Protein AF-A0A1J6Y638-F1 (afdb_monomer)

Secondary structure (DSSP, 8-state):
-HHHHHHHHTS---HHHHHHHHTS-HHHHHHHHHHHHHHHHHHHHHHH--SSPPPP---S-HHHHHHHHHHHHHHHHHHHHHHHSSPPP---

Mean predicted aligned error: 7.43 Å

Sequence (92 aa):
MRSIVHAVHIDERPVKEIAEELGVSHSAVSQQRAEAIRLLRDALERYYRDGEEAPTSSRVSASVREGFFARIAETGGARIARALAAPEPVAT

Structure (mmCIF, N/CA/C/O backbone):
data_AF-A0A1J6Y638-F1
#
_entry.id   AF-A0A1J6Y638-F1
#
loop_
_atom_site.group_PDB
_atom_site.id
_atom_site.type_symbol
_atom_site.label_atom_id
_atom_site.label_alt_id
_atom_site.label_comp_id
_atom_site.label_asym_id
_atom_site.label_entity_id
_atom_site.label_seq_id
_atom_site.pdbx_PDB_ins_code
_atom_site.Cartn_x
_atom_site.Cartn_y
_atom_site.Cartn_z
_atom_site.occupancy
_atom_site.B_iso_or_equiv
_atom_site.auth_seq_id
_atom_site.auth_comp_id
_atom_site.auth_asym_id
_atom_site.auth_atom_id
_atom_site.pdbx_PDB_model_num
ATOM 1 N N . MET A 1 1 ? -3.249 -4.351 2.580 1.00 89.44 1 MET A N 1
ATOM 2 C CA . MET A 1 1 ? -2.521 -3.224 1.946 1.00 89.44 1 MET A CA 1
ATOM 3 C C . MET A 1 1 ? -3.236 -2.661 0.716 1.00 89.44 1 MET A C 1
ATOM 5 O O . MET A 1 1 ? -3.692 -1.534 0.818 1.00 89.44 1 MET A O 1
ATOM 9 N N . ARG A 1 2 ? -3.400 -3.393 -0.405 1.00 91.06 2 ARG A N 1
ATOM 10 C CA . ARG A 1 2 ? -4.036 -2.841 -1.631 1.00 91.06 2 ARG A CA 1
ATOM 11 C C . ARG A 1 2 ? -5.424 -2.230 -1.395 1.00 91.06 2 ARG A C 1
ATOM 13 O O . ARG A 1 2 ? -5.664 -1.117 -1.836 1.00 91.06 2 ARG A O 1
ATOM 20 N N . SER A 1 3 ? -6.304 -2.936 -0.683 1.00 94.94 3 SER A N 1
ATOM 21 C CA . SER A 1 3 ? -7.652 -2.448 -0.351 1.00 94.94 3 SER A CA 1
ATOM 22 C C . SER A 1 3 ? -7.630 -1.152 0.462 1.00 94.94 3 SER A C 1
ATOM 24 O O . SER A 1 3 ? -8.394 -0.250 0.166 1.00 94.94 3 SER A O 1
ATOM 26 N N . ILE A 1 4 ? -6.713 -1.025 1.428 1.00 97.19 4 ILE A N 1
ATOM 27 C CA . ILE A 1 4 ? -6.537 0.197 2.230 1.00 97.19 4 ILE A CA 1
ATOM 28 C C . ILE A 1 4 ? -6.082 1.368 1.352 1.00 97.19 4 ILE A C 1
ATOM 30 O O . ILE A 1 4 ? -6.591 2.472 1.498 1.00 97.19 4 ILE A O 1
ATOM 34 N N . VAL A 1 5 ? -5.128 1.143 0.443 1.00 96.06 5 VAL A N 1
ATOM 35 C CA . VAL A 1 5 ? -4.653 2.189 -0.481 1.00 96.06 5 VAL A CA 1
ATOM 36 C C . VAL A 1 5 ? -5.781 2.644 -1.405 1.00 96.06 5 VAL A C 1
ATOM 38 O O . VAL A 1 5 ? -5.972 3.844 -1.556 1.00 96.06 5 VAL A O 1
ATOM 41 N N . HIS A 1 6 ? -6.543 1.704 -1.971 1.00 96.31 6 HIS A N 1
ATOM 42 C CA . HIS A 1 6 ? -7.686 2.012 -2.830 1.00 96.31 6 HIS A CA 1
ATOM 43 C C . HIS A 1 6 ? -8.764 2.793 -2.071 1.00 96.31 6 HIS A C 1
ATOM 45 O O . HIS A 1 6 ? -9.128 3.887 -2.482 1.00 96.31 6 HIS A O 1
ATOM 51 N N . ALA A 1 7 ? -9.180 2.287 -0.908 1.00 97.81 7 ALA A N 1
ATOM 52 C CA . ALA A 1 7 ? -10.191 2.928 -0.080 1.00 97.81 7 ALA A CA 1
ATOM 53 C C . ALA A 1 7 ? -9.808 4.367 0.294 1.00 97.81 7 ALA A C 1
ATOM 55 O O . ALA A 1 7 ? -10.647 5.251 0.222 1.00 97.81 7 ALA A O 1
ATOM 56 N N . VAL A 1 8 ? -8.546 4.621 0.660 1.00 97.44 8 VAL A N 1
ATOM 57 C CA . VAL A 1 8 ? -8.111 5.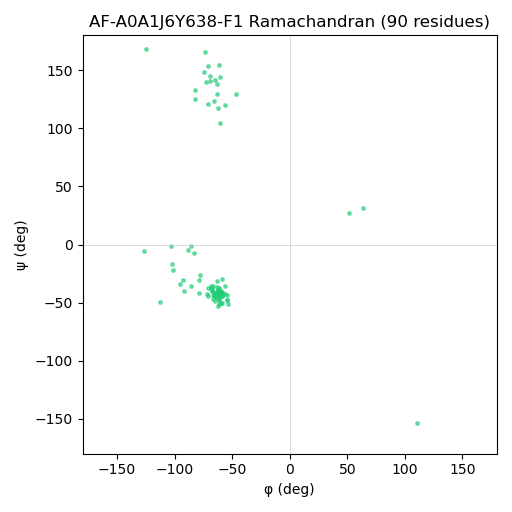959 1.096 1.00 97.44 8 VAL A CA 1
ATOM 58 C C . VAL A 1 8 ? -7.870 6.920 -0.068 1.00 97.44 8 VAL A C 1
ATOM 60 O O . VAL A 1 8 ? -8.200 8.093 0.051 1.00 97.44 8 VAL A O 1
ATOM 63 N N . HIS A 1 9 ? -7.241 6.468 -1.155 1.00 96.06 9 HIS A N 1
ATOM 64 C CA . HIS A 1 9 ? -6.765 7.370 -2.214 1.00 96.06 9 HIS A CA 1
ATOM 65 C C . HIS A 1 9 ? -7.642 7.401 -3.465 1.00 96.06 9 HIS A C 1
ATOM 67 O O . HIS A 1 9 ? -7.475 8.310 -4.269 1.00 96.06 9 HIS A O 1
ATOM 73 N N . ILE A 1 10 ? -8.518 6.413 -3.651 1.00 96.56 10 ILE A N 1
ATOM 74 C CA . ILE A 1 10 ? -9.405 6.311 -4.818 1.00 96.56 10 ILE A CA 1
ATOM 75 C C . ILE A 1 10 ? -10.853 6.505 -4.386 1.00 96.56 10 ILE A C 1
ATOM 77 O O . ILE A 1 10 ? -11.550 7.334 -4.952 1.00 96.56 10 ILE A O 1
ATOM 81 N N . ASP A 1 11 ? -11.283 5.782 -3.351 1.00 97.88 11 ASP A N 1
ATOM 82 C CA . ASP A 1 11 ? -12.653 5.892 -2.834 1.00 97.88 11 ASP A CA 1
ATOM 83 C C . ASP A 1 11 ? -12.804 7.031 -1.803 1.00 97.88 11 ASP A C 1
ATOM 85 O O . ASP A 1 11 ? -13.889 7.232 -1.266 1.00 97.88 11 ASP A O 1
ATOM 89 N N . GLU A 1 12 ? -11.709 7.737 -1.486 1.00 97.56 12 GLU A N 1
ATOM 90 C CA . GLU A 1 12 ? -11.636 8.866 -0.539 1.00 97.56 12 GLU A CA 1
ATOM 91 C C . GLU A 1 12 ? -12.242 8.581 0.850 1.00 97.56 12 GLU A C 1
ATOM 93 O O . GLU A 1 12 ? -12.671 9.475 1.583 1.00 97.56 12 GLU A O 1
ATOM 98 N N . ARG A 1 13 ? -12.247 7.309 1.255 1.00 98.00 13 ARG A N 1
ATOM 99 C CA . ARG A 1 13 ? -12.835 6.860 2.514 1.00 98.00 13 ARG A CA 1
ATOM 100 C C . ARG A 1 13 ? -11.976 7.272 3.709 1.00 98.00 13 ARG A C 1
ATOM 102 O O . ARG A 1 13 ? -10.745 7.125 3.681 1.00 98.00 13 ARG A O 1
ATOM 109 N N . PRO A 1 14 ? -12.596 7.702 4.822 1.00 97.81 14 PRO A N 1
ATOM 110 C CA . PRO A 1 14 ? -11.858 8.058 6.018 1.00 97.81 14 PRO A CA 1
ATOM 111 C C . PRO A 1 14 ? -11.244 6.815 6.673 1.00 97.81 14 PRO A C 1
ATOM 113 O O . PRO A 1 14 ? -11.854 5.7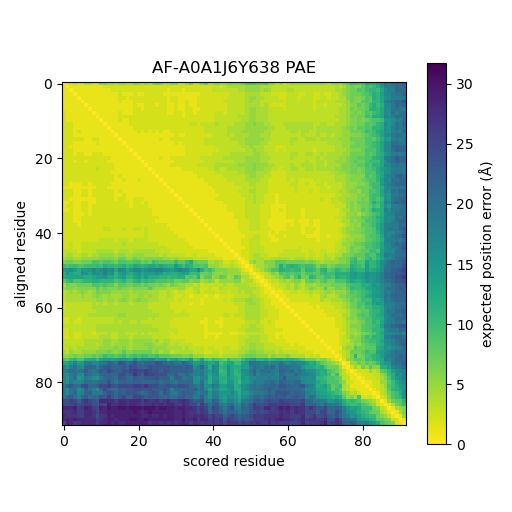56 6.811 1.00 97.81 14 PRO A O 1
ATOM 116 N N . VAL A 1 15 ? -10.017 6.973 7.166 1.00 97.38 15 VAL A N 1
ATOM 117 C CA . VAL A 1 15 ? -9.232 5.898 7.799 1.00 97.38 15 VAL A CA 1
ATOM 118 C C . VAL A 1 15 ? -9.939 5.296 9.017 1.00 97.38 15 VAL A C 1
ATOM 120 O O . VAL A 1 15 ? -9.753 4.115 9.302 1.00 97.38 15 VAL A O 1
ATOM 123 N N . LYS A 1 16 ? -10.758 6.088 9.721 1.00 97.94 16 LYS A N 1
ATOM 124 C CA . LYS A 1 16 ? -11.567 5.632 10.857 1.00 97.94 16 LYS A CA 1
ATOM 125 C C . LYS A 1 16 ? -12.537 4.517 10.458 1.00 97.94 16 LYS A C 1
ATOM 127 O O . LYS A 1 16 ? -12.520 3.473 11.096 1.00 97.94 16 LYS A O 1
ATOM 132 N N . GLU A 1 17 ? -13.312 4.709 9.394 1.00 98.19 17 GLU A N 1
ATOM 133 C CA . GLU A 1 17 ? -14.281 3.708 8.926 1.00 98.19 17 GLU A CA 1
ATOM 134 C C . GLU A 1 17 ? -13.580 2.426 8.472 1.00 98.19 17 GLU A C 1
ATOM 136 O O . GLU A 1 17 ? -13.989 1.325 8.823 1.00 98.19 17 GLU A O 1
ATOM 141 N N . ILE A 1 18 ? -12.456 2.565 7.762 1.00 98.25 18 ILE A N 1
ATOM 142 C CA . ILE A 1 18 ? -11.643 1.422 7.328 1.00 98.25 18 ILE A CA 1
ATOM 143 C C . ILE A 1 18 ? -11.115 0.636 8.540 1.00 98.25 18 ILE A C 1
ATOM 145 O O . ILE A 1 18 ? -11.059 -0.591 8.514 1.00 98.25 18 ILE A O 1
ATOM 149 N N . ALA A 1 19 ? -10.697 1.333 9.598 1.00 98.31 19 ALA A N 1
ATOM 150 C CA . ALA A 1 19 ? -10.202 0.706 10.819 1.00 98.31 19 ALA A CA 1
ATOM 151 C C . ALA A 1 19 ? -11.310 -0.066 11.553 1.00 98.31 19 ALA A C 1
ATOM 153 O O . ALA A 1 19 ? -11.079 -1.202 11.968 1.00 98.31 19 ALA A O 1
ATOM 154 N N . GLU A 1 20 ? -12.503 0.526 11.654 1.00 98.38 20 GLU A N 1
ATOM 155 C CA . GLU A 1 20 ? -13.693 -0.102 12.240 1.00 98.38 20 GLU A CA 1
ATOM 156 C C . GLU A 1 20 ? -14.108 -1.361 11.462 1.00 98.38 20 GLU A C 1
ATOM 158 O O . GLU A 1 20 ? -14.268 -2.419 12.068 1.00 98.38 20 GLU A O 1
ATOM 163 N N . GLU A 1 21 ? -14.180 -1.295 10.128 1.00 97.56 21 GLU A N 1
ATOM 164 C CA . GLU A 1 21 ? -14.509 -2.445 9.267 1.00 97.56 21 GLU A CA 1
ATOM 165 C C . GLU A 1 21 ? -13.512 -3.599 9.385 1.00 97.56 21 GLU A C 1
ATOM 167 O O . GLU A 1 21 ? -13.892 -4.769 9.365 1.00 97.56 21 GLU A O 1
ATOM 172 N N . LEU A 1 22 ? -12.223 -3.277 9.484 1.00 96.81 22 LEU A N 1
ATOM 173 C CA . LEU A 1 22 ? -11.159 -4.273 9.574 1.00 96.81 22 LEU A CA 1
ATOM 174 C C . LEU A 1 22 ? -10.941 -4.789 11.004 1.00 96.81 22 LEU A C 1
ATOM 176 O O . LEU A 1 22 ? -10.145 -5.709 11.188 1.00 96.81 22 LEU A O 1
ATOM 180 N N . GLY A 1 23 ? -11.598 -4.204 12.012 1.00 98.12 23 GLY A N 1
ATOM 181 C CA . GLY A 1 23 ? -11.407 -4.559 13.420 1.00 98.12 23 GLY A CA 1
ATOM 182 C C . GLY A 1 23 ? -9.993 -4.267 13.939 1.00 98.12 23 GLY A C 1
ATOM 183 O O . GLY A 1 23 ? -9.481 -4.996 14.788 1.00 98.12 23 GLY A O 1
ATOM 184 N N . VAL A 1 24 ? -9.331 -3.229 13.415 1.00 98.00 24 VAL A N 1
ATOM 185 C CA . VAL A 1 24 ? -7.955 -2.845 13.784 1.00 98.00 24 VAL A CA 1
ATOM 186 C C . VAL A 1 24 ? -7.885 -1.390 14.240 1.00 98.00 24 VAL A C 1
ATOM 188 O O . VAL A 1 24 ? -8.812 -0.608 14.057 1.00 98.00 24 VAL A O 1
ATOM 191 N N . SER A 1 25 ? -6.758 -0.982 14.825 1.00 98.50 25 SER A N 1
ATOM 192 C CA . SER A 1 25 ? -6.568 0.418 15.202 1.00 98.50 25 SER A CA 1
ATOM 193 C C . SER A 1 25 ? -6.383 1.330 13.980 1.00 98.50 25 SER A C 1
ATOM 195 O O . SER A 1 25 ? -5.820 0.949 12.950 1.00 98.50 25 SER A O 1
ATOM 197 N N . HIS A 1 26 ? -6.744 2.604 14.140 1.00 98.12 26 H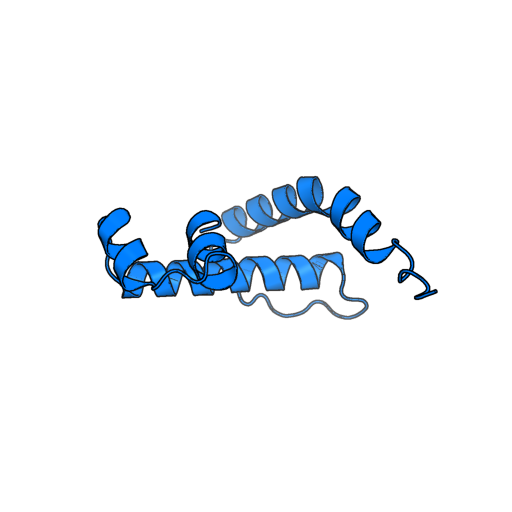IS A N 1
ATOM 198 C CA . HIS A 1 26 ? -6.465 3.650 13.150 1.00 98.12 26 HIS A CA 1
ATOM 199 C C . HIS A 1 26 ? -4.963 3.763 12.809 1.00 98.12 26 HIS A C 1
ATOM 201 O O . HIS A 1 26 ? -4.576 4.021 11.662 1.00 98.12 26 HIS A O 1
ATOM 207 N N . SER A 1 27 ? -4.092 3.545 13.804 1.00 98.00 27 SER A N 1
ATOM 208 C CA . SER A 1 27 ? -2.638 3.541 13.615 1.00 98.00 27 SER A CA 1
ATOM 209 C C . SER A 1 27 ? -2.170 2.351 12.777 1.00 98.00 27 SER A C 1
ATOM 211 O O . SER A 1 27 ? -1.310 2.543 11.919 1.00 98.00 27 SER A O 1
ATOM 213 N N . ALA A 1 28 ? -2.767 1.166 12.936 1.00 97.88 28 ALA A N 1
ATOM 214 C CA . ALA A 1 28 ? -2.455 -0.004 12.119 1.00 97.88 28 ALA A CA 1
ATOM 215 C C . ALA A 1 28 ? -2.809 0.231 10.643 1.00 97.88 28 ALA A C 1
ATOM 217 O O . ALA A 1 28 ? -1.985 -0.036 9.766 1.00 97.88 28 ALA A O 1
ATOM 218 N N . VAL A 1 29 ? -3.979 0.819 10.353 1.00 98.12 29 VAL A N 1
ATOM 219 C CA . VAL A 1 29 ? -4.359 1.186 8.974 1.00 98.12 29 VAL A CA 1
ATOM 220 C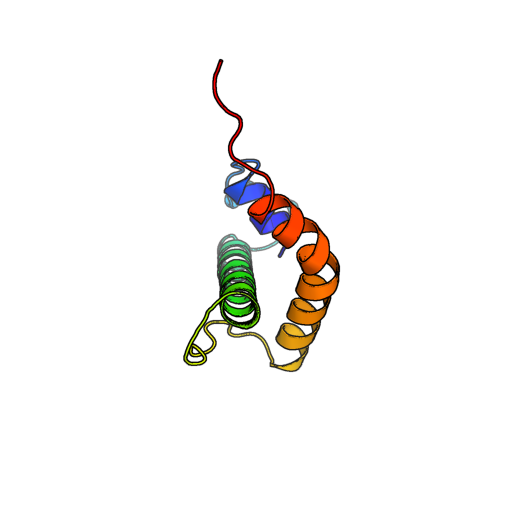 C . VAL A 1 29 ? -3.381 2.207 8.394 1.00 98.12 29 VAL A C 1
ATOM 222 O O . VAL A 1 29 ? -2.902 2.049 7.270 1.00 98.12 29 VAL A O 1
ATOM 225 N N . SER A 1 30 ? -3.025 3.232 9.173 1.00 97.06 30 SER A N 1
ATOM 226 C CA . SER A 1 30 ? -2.073 4.266 8.749 1.00 97.06 30 SER A CA 1
ATOM 227 C C . SER A 1 30 ? -0.675 3.699 8.470 1.00 97.06 30 SER A C 1
ATOM 229 O O . SER A 1 30 ? -0.049 4.074 7.479 1.00 97.06 30 SER A O 1
ATOM 231 N N . GLN A 1 31 ? -0.201 2.760 9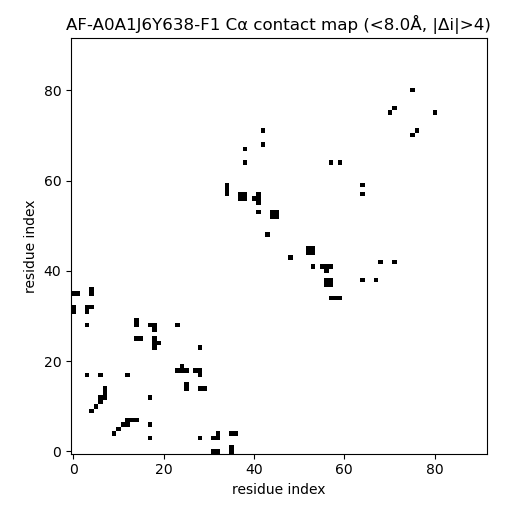.293 1.00 97.31 31 GLN A N 1
ATOM 232 C CA . GLN A 1 31 ? 1.076 2.073 9.092 1.00 97.31 31 GLN A CA 1
ATOM 233 C C . GLN A 1 31 ? 1.055 1.187 7.845 1.00 97.31 31 GLN A C 1
ATOM 235 O O . GLN A 1 31 ? 1.964 1.288 7.023 1.00 97.31 31 GLN A O 1
ATOM 240 N N . GLN A 1 32 ? 0.009 0.374 7.658 1.00 96.94 32 GLN A N 1
ATOM 241 C CA . GLN A 1 32 ? -0.132 -0.458 6.460 1.00 96.94 32 GLN A CA 1
ATOM 242 C C . GLN A 1 32 ? -0.237 0.381 5.184 1.00 96.94 32 GLN A C 1
ATOM 244 O O . GLN A 1 32 ? 0.332 -0.000 4.162 1.00 96.94 32 GLN A O 1
ATOM 249 N N . ARG A 1 33 ? -0.936 1.524 5.229 1.00 97.00 33 ARG A N 1
ATOM 250 C CA . ARG A 1 33 ? -1.009 2.462 4.101 1.00 97.00 33 ARG A CA 1
ATOM 251 C C . ARG A 1 33 ? 0.372 3.010 3.764 1.00 97.00 33 ARG A C 1
ATOM 253 O O . ARG A 1 33 ? 0.795 2.909 2.619 1.00 97.00 33 ARG A O 1
ATOM 260 N N . ALA A 1 34 ? 1.085 3.548 4.754 1.00 97.06 34 ALA A N 1
ATOM 261 C CA . ALA A 1 34 ? 2.423 4.089 4.544 1.00 97.06 34 ALA A CA 1
ATOM 262 C C . ALA A 1 34 ? 3.379 3.029 3.978 1.00 97.06 34 ALA A C 1
ATOM 264 O O . ALA A 1 34 ? 4.133 3.311 3.053 1.00 97.06 34 ALA A O 1
ATOM 265 N N . GLU A 1 35 ? 3.315 1.802 4.494 1.00 97.69 35 GLU A N 1
ATOM 266 C CA . GLU A 1 35 ? 4.168 0.712 4.030 1.00 97.69 35 GLU A CA 1
ATOM 267 C C . GLU A 1 35 ? 3.850 0.273 2.597 1.00 97.69 35 GLU A C 1
ATOM 269 O O . GLU A 1 35 ? 4.759 0.040 1.804 1.00 97.69 35 GLU A O 1
ATOM 274 N N . ALA A 1 36 ? 2.570 0.249 2.224 1.00 95.62 36 ALA A N 1
ATOM 275 C CA . ALA A 1 36 ? 2.160 -0.036 0.855 1.00 95.62 36 ALA A CA 1
ATOM 276 C C . ALA A 1 36 ? 2.690 1.008 -0.144 1.00 95.62 36 ALA A C 1
ATOM 278 O O . ALA A 1 36 ? 3.131 0.642 -1.232 1.00 95.62 36 ALA A O 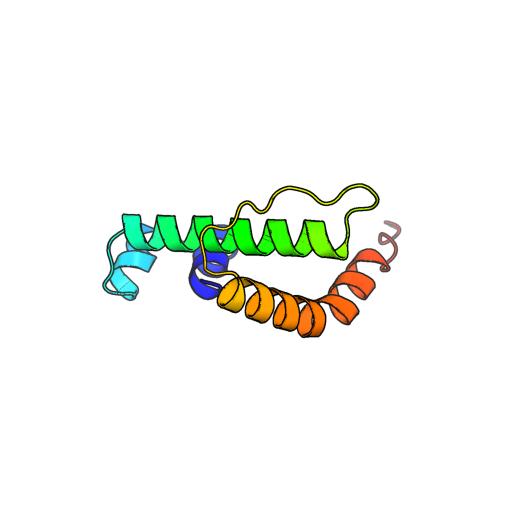1
ATOM 279 N N . ILE A 1 37 ? 2.680 2.294 0.229 1.00 95.56 37 ILE A N 1
ATOM 280 C CA . ILE A 1 37 ? 3.216 3.372 -0.614 1.00 95.56 37 ILE A CA 1
ATOM 281 C C . ILE A 1 37 ? 4.737 3.261 -0.760 1.00 95.56 37 ILE A C 1
ATOM 283 O O . ILE A 1 37 ? 5.246 3.443 -1.863 1.00 95.56 37 ILE A O 1
ATOM 287 N N . ARG A 1 38 ? 5.466 2.907 0.308 1.00 95.94 38 ARG A N 1
ATOM 288 C CA . ARG A 1 38 ? 6.917 2.655 0.228 1.00 95.94 38 ARG A CA 1
ATOM 289 C C . ARG A 1 38 ? 7.245 1.503 -0.715 1.00 95.94 38 ARG A C 1
ATOM 291 O O . ARG A 1 38 ? 8.085 1.664 -1.588 1.00 95.94 38 ARG A O 1
ATOM 298 N N . LEU A 1 39 ? 6.529 0.383 -0.602 1.00 94.81 39 LEU A N 1
ATOM 299 C CA . LEU A 1 39 ? 6.688 -0.753 -1.514 1.00 94.81 39 LEU A CA 1
ATOM 300 C C . LEU A 1 39 ? 6.412 -0.381 -2.974 1.00 94.81 39 LEU A C 1
ATOM 302 O O . LEU A 1 39 ? 7.152 -0.799 -3.860 1.00 94.81 39 LEU A O 1
ATOM 306 N N . LEU A 1 40 ? 5.364 0.407 -3.233 1.00 91.62 40 LEU A N 1
ATOM 307 C CA . LEU A 1 40 ? 5.063 0.876 -4.585 1.00 91.62 40 LEU A CA 1
ATOM 308 C C . LEU A 1 40 ? 6.164 1.803 -5.114 1.00 91.62 40 LEU A C 1
ATOM 310 O O . LEU A 1 40 ? 6.604 1.629 -6.245 1.00 91.62 40 LEU A O 1
ATOM 314 N N . ARG A 1 41 ? 6.635 2.748 -4.294 1.00 91.31 41 ARG A N 1
ATOM 315 C CA . ARG A 1 41 ? 7.739 3.651 -4.639 1.00 91.31 41 ARG A CA 1
ATOM 316 C C . ARG A 1 41 ? 9.009 2.872 -4.968 1.00 91.31 41 ARG A C 1
ATOM 318 O O . ARG A 1 41 ? 9.574 3.096 -6.030 1.00 91.31 41 ARG A O 1
ATOM 325 N N . ASP A 1 42 ? 9.409 1.939 -4.108 1.00 92.88 42 ASP A N 1
ATOM 326 C CA . ASP A 1 42 ? 10.610 1.128 -4.321 1.00 92.88 42 ASP A CA 1
ATOM 327 C C . ASP A 1 42 ? 10.490 0.280 -5.605 1.00 92.88 42 ASP A C 1
ATOM 329 O O . ASP A 1 42 ? 11.460 0.141 -6.346 1.00 92.88 42 ASP A O 1
ATOM 333 N N . ALA A 1 43 ? 9.295 -0.241 -5.920 1.00 89.31 43 ALA A N 1
ATOM 334 C CA . ALA A 1 43 ? 9.053 -0.970 -7.169 1.00 89.31 43 ALA A CA 1
ATOM 335 C C . ALA A 1 43 ? 9.191 -0.060 -8.400 1.00 89.31 43 ALA A C 1
ATOM 337 O O . ALA A 1 43 ? 9.809 -0.444 -9.391 1.00 89.31 43 ALA A O 1
ATOM 338 N N . LEU A 1 44 ? 8.625 1.150 -8.344 1.00 86.44 44 LEU A N 1
ATOM 339 C CA . LEU A 1 44 ? 8.724 2.117 -9.436 1.00 86.44 44 LEU A CA 1
ATOM 340 C C . LEU A 1 44 ? 10.170 2.568 -9.654 1.00 86.44 44 LEU A C 1
ATOM 342 O O . LEU A 1 44 ? 10.623 2.624 -10.793 1.00 86.44 44 LEU A O 1
ATOM 346 N N . GLU A 1 45 ? 10.906 2.834 -8.574 1.00 88.19 45 GLU A N 1
ATOM 347 C CA . GLU A 1 45 ? 12.329 3.166 -8.653 1.00 88.19 45 GLU A CA 1
ATOM 348 C C . GLU A 1 45 ? 13.140 2.016 -9.247 1.00 88.19 45 GLU A C 1
ATOM 350 O O . GLU A 1 45 ? 14.000 2.262 -10.082 1.00 88.19 45 GLU A O 1
ATOM 355 N N . ARG A 1 46 ? 12.840 0.765 -8.892 1.00 85.19 46 ARG A N 1
ATOM 356 C CA . ARG A 1 46 ? 13.561 -0.392 -9.429 1.00 85.19 46 ARG A CA 1
ATOM 357 C C . ARG A 1 46 ? 13.339 -0.621 -10.926 1.00 85.19 46 ARG A C 1
ATOM 359 O O . ARG A 1 46 ? 14.255 -1.079 -11.601 1.00 85.19 46 ARG A O 1
ATOM 366 N N . TYR A 1 47 ? 12.134 -0.364 -11.434 1.00 81.50 47 TYR A N 1
ATOM 367 C CA . TYR A 1 47 ? 11.776 -0.723 -12.812 1.00 81.50 47 TYR A CA 1
ATOM 368 C C . TYR A 1 47 ? 11.803 0.435 -13.811 1.00 81.50 47 TYR A C 1
ATOM 370 O O . TYR A 1 47 ? 11.902 0.172 -15.006 1.00 81.50 47 TYR A O 1
ATOM 378 N N . TYR A 1 48 ? 11.692 1.686 -13.356 1.00 77.25 48 TYR A N 1
ATOM 379 C CA . TYR A 1 48 ? 11.509 2.841 -14.247 1.00 77.25 48 TYR A CA 1
ATOM 380 C C . TYR A 1 48 ? 12.521 3.969 -14.042 1.00 77.25 48 TYR A C 1
ATOM 382 O O . TYR A 1 48 ? 12.483 4.949 -14.781 1.00 77.25 48 TYR A O 1
ATOM 390 N N . ARG A 1 49 ? 13.396 3.888 -13.034 1.00 80.56 49 ARG A N 1
ATOM 391 C CA . ARG A 1 49 ? 14.455 4.883 -12.861 1.00 80.56 49 ARG A CA 1
ATOM 392 C C . ARG A 1 49 ? 15.627 4.535 -13.770 1.00 80.56 49 ARG A C 1
ATOM 394 O O . ARG A 1 49 ? 16.215 3.467 -13.634 1.00 80.56 49 ARG A O 1
ATOM 401 N N . ASP A 1 50 ? 16.017 5.489 -14.601 1.00 74.19 50 ASP A N 1
ATOM 402 C CA . ASP A 1 50 ? 17.317 5.466 -15.261 1.00 74.19 50 ASP A CA 1
ATOM 403 C C . ASP A 1 50 ? 18.382 6.023 -14.299 1.00 74.19 50 ASP A C 1
ATOM 405 O O . ASP A 1 50 ? 18.181 7.065 -13.669 1.00 74.19 50 ASP A O 1
ATOM 409 N N . GLY A 1 51 ? 19.520 5.337 -14.168 1.00 76.12 51 GLY A N 1
ATOM 410 C CA . GLY A 1 51 ? 20.641 5.765 -13.321 1.00 76.12 51 GLY A CA 1
ATOM 411 C C . GLY A 1 51 ? 20.860 4.899 -12.076 1.00 76.12 51 GLY A C 1
ATOM 412 O O . GLY A 1 51 ? 20.568 3.707 -12.080 1.00 76.12 51 GLY A O 1
ATOM 413 N N . GLU A 1 52 ? 21.447 5.484 -11.028 1.00 75.88 52 GLU A N 1
ATOM 414 C CA . GLU A 1 52 ? 21.858 4.747 -9.825 1.00 75.88 52 GLU A CA 1
ATOM 415 C C . GLU A 1 52 ? 20.673 4.240 -8.986 1.00 75.88 52 GLU A C 1
ATOM 417 O O . GLU A 1 52 ? 19.634 4.899 -8.857 1.00 75.88 52 GLU A O 1
ATOM 422 N N . GLU A 1 53 ? 20.858 3.059 -8.386 1.00 76.50 53 GLU A N 1
ATOM 423 C CA . GLU A 1 53 ? 19.849 2.397 -7.560 1.00 76.50 53 GLU A CA 1
ATOM 424 C C . GLU A 1 53 ? 19.573 3.205 -6.283 1.00 76.50 53 GLU A C 1
ATOM 426 O O . GLU A 1 53 ? 20.471 3.515 -5.496 1.00 76.50 53 GLU A O 1
ATOM 431 N N . ALA A 1 54 ? 18.305 3.566 -6.078 1.00 79.88 54 ALA A N 1
ATOM 432 C CA . ALA A 1 54 ? 17.879 4.319 -4.908 1.00 79.88 54 ALA A CA 1
ATOM 433 C C . ALA A 1 54 ? 17.842 3.425 -3.652 1.00 79.88 54 ALA A C 1
ATOM 435 O O . ALA A 1 54 ? 17.518 2.235 -3.739 1.00 79.88 54 ALA A O 1
ATOM 436 N N . PRO A 1 55 ? 18.116 3.979 -2.455 1.00 86.88 55 PRO A N 1
ATOM 437 C CA . PRO A 1 55 ? 17.987 3.225 -1.217 1.00 86.88 55 PRO A CA 1
ATOM 438 C C . PRO A 1 55 ? 16.533 2.797 -0.992 1.00 86.88 55 PRO A C 1
ATOM 440 O O . PRO A 1 55 ? 15.597 3.576 -1.167 1.00 86.88 55 PRO A O 1
ATOM 443 N N . THR A 1 56 ? 16.353 1.554 -0.544 1.00 91.19 56 THR A N 1
ATOM 444 C CA . THR A 1 56 ? 15.029 1.001 -0.231 1.00 91.19 56 THR A CA 1
ATOM 445 C C . THR A 1 56 ? 14.378 1.762 0.919 1.00 91.19 56 THR A C 1
ATOM 447 O O . THR A 1 56 ? 14.972 1.905 1.989 1.00 91.19 56 THR A O 1
ATOM 450 N N . SER A 1 57 ? 13.131 2.194 0.725 1.00 93.44 57 SER A N 1
ATOM 451 C CA . SER A 1 57 ? 12.360 2.893 1.755 1.00 93.44 57 SER A CA 1
ATOM 452 C C . SER A 1 57 ? 11.492 1.957 2.601 1.00 93.44 57 SER A C 1
ATOM 454 O O . SER A 1 57 ? 11.250 2.232 3.781 1.00 93.44 57 SER A O 1
ATOM 456 N N . SER A 1 58 ? 11.018 0.857 2.015 1.00 93.88 58 SER A N 1
ATOM 457 C CA . SER A 1 58 ? 10.171 -0.136 2.667 1.00 93.88 58 SER A CA 1
ATOM 458 C C . SER A 1 58 ? 10.847 -0.795 3.872 1.00 93.88 58 SER A C 1
ATOM 460 O O . SER A 1 58 ? 12.050 -1.049 3.896 1.00 93.88 58 SER A O 1
ATOM 462 N N . ARG A 1 59 ? 10.035 -1.088 4.889 1.00 94.75 59 ARG A N 1
ATOM 463 C CA . ARG A 1 59 ? 10.439 -1.707 6.155 1.00 94.75 59 ARG A CA 1
ATOM 464 C C . ARG A 1 59 ? 10.086 -3.192 6.237 1.00 94.75 59 ARG A C 1
ATOM 466 O O . ARG A 1 59 ? 10.362 -3.813 7.262 1.00 94.75 59 ARG A O 1
ATOM 473 N N . VAL A 1 60 ? 9.444 -3.767 5.217 1.00 95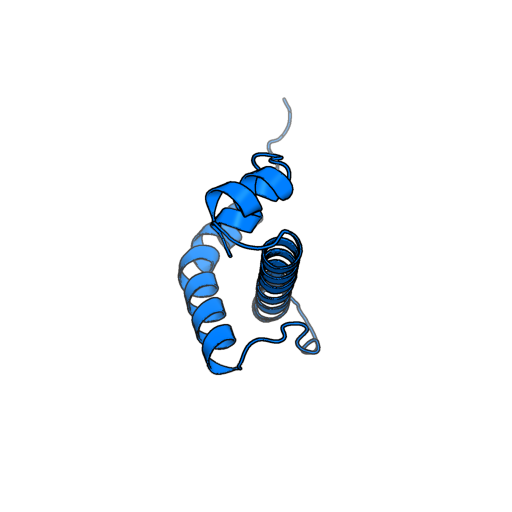.12 60 VAL A N 1
ATOM 474 C CA . VAL A 1 60 ? 9.179 -5.214 5.195 1.00 95.12 60 VAL A CA 1
ATOM 475 C C . VAL A 1 60 ? 10.455 -6.005 4.900 1.00 95.12 60 VAL A C 1
ATOM 477 O O . VAL A 1 60 ? 11.461 -5.470 4.433 1.00 95.12 60 VAL A O 1
ATOM 480 N N . SER A 1 61 ? 10.412 -7.315 5.148 1.00 96.31 61 SER A N 1
ATOM 481 C CA . SER A 1 6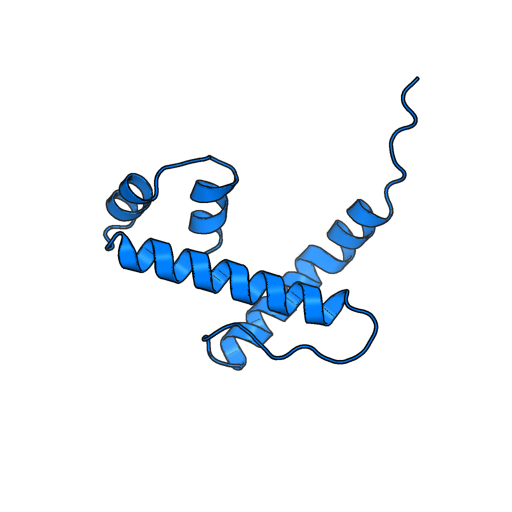1 ? 11.528 -8.197 4.813 1.00 96.31 61 SER A CA 1
ATOM 482 C C . SER A 1 61 ? 11.812 -8.209 3.307 1.00 96.31 61 SER A C 1
ATOM 484 O O . SER A 1 61 ? 10.921 -7.997 2.479 1.00 96.31 61 SER A O 1
ATOM 486 N N . ALA A 1 62 ? 13.060 -8.518 2.942 1.00 93.75 62 ALA A N 1
ATOM 487 C CA . ALA A 1 62 ? 13.465 -8.644 1.543 1.00 93.75 62 ALA A CA 1
ATOM 488 C C . ALA A 1 62 ? 12.582 -9.641 0.774 1.00 93.75 62 ALA A C 1
ATOM 490 O O . ALA A 1 62 ? 12.099 -9.315 -0.300 1.00 93.75 62 ALA A O 1
ATOM 491 N N . SER A 1 63 ? 12.268 -10.798 1.365 1.00 95.12 63 SER A N 1
ATOM 492 C CA . SER A 1 63 ? 11.402 -11.812 0.745 1.00 95.12 63 SER A CA 1
ATOM 493 C C . SER A 1 63 ? 9.997 -11.284 0.411 1.00 95.12 63 SER A C 1
ATOM 495 O O . SER A 1 63 ? 9.503 -11.496 -0.697 1.00 95.12 63 SER A O 1
ATOM 497 N N . VAL A 1 64 ? 9.362 -10.544 1.330 1.00 94.00 64 VAL A N 1
ATOM 498 C CA . VAL A 1 64 ? 8.029 -9.960 1.090 1.00 94.00 64 VAL A CA 1
ATOM 499 C C . VAL A 1 64 ? 8.084 -8.905 -0.013 1.00 94.00 64 VAL A C 1
ATOM 501 O O . VAL A 1 64 ? 7.187 -8.851 -0.859 1.00 94.00 64 VAL A O 1
ATOM 504 N N . ARG A 1 65 ? 9.135 -8.082 -0.012 1.00 94.62 65 ARG A N 1
ATOM 505 C CA . ARG A 1 65 ? 9.370 -7.044 -1.018 1.00 94.62 65 ARG A CA 1
ATOM 506 C C . ARG A 1 65 ? 9.609 -7.633 -2.408 1.00 94.62 65 ARG A C 1
ATOM 508 O O . ARG A 1 65 ? 8.909 -7.238 -3.332 1.00 94.62 65 ARG A O 1
ATOM 515 N N . GLU A 1 66 ? 10.481 -8.628 -2.543 1.00 91.81 66 GLU A N 1
ATOM 516 C CA . GLU A 1 66 ? 10.725 -9.324 -3.817 1.00 91.81 66 GLU A CA 1
ATOM 517 C C . GLU A 1 66 ? 9.446 -9.970 -4.363 1.00 91.81 66 GLU A C 1
ATOM 519 O O . GLU A 1 66 ? 9.096 -9.796 -5.529 1.00 91.81 66 GLU A O 1
ATOM 524 N N . GLY A 1 67 ? 8.663 -10.632 -3.504 1.00 92.31 67 GLY A N 1
ATOM 525 C CA . GLY A 1 67 ? 7.367 -11.179 -3.908 1.00 92.31 67 GLY A CA 1
ATOM 526 C C . GLY A 1 67 ? 6.363 -10.102 -4.344 1.00 92.31 67 GLY A C 1
ATOM 527 O O . GLY A 1 67 ? 5.514 -10.352 -5.200 1.00 92.31 67 GLY A O 1
ATOM 528 N N . PHE A 1 68 ? 6.427 -8.897 -3.770 1.00 91.12 68 PHE A N 1
ATOM 529 C CA . PHE A 1 68 ? 5.626 -7.760 -4.225 1.00 91.12 68 PHE A CA 1
ATOM 530 C C . PHE A 1 68 ? 6.103 -7.234 -5.583 1.00 91.12 68 PHE A C 1
ATOM 532 O O . PHE A 1 68 ? 5.267 -7.017 -6.459 1.00 91.12 68 PHE A O 1
ATOM 539 N N . PHE A 1 69 ? 7.414 -7.093 -5.782 1.00 89.94 69 PHE A N 1
ATOM 540 C CA . PHE A 1 69 ? 8.004 -6.660 -7.049 1.00 89.94 69 PHE A CA 1
ATOM 541 C C . PHE A 1 69 ? 7.680 -7.615 -8.194 1.00 89.94 69 PHE A C 1
ATOM 543 O O . PHE A 1 69 ? 7.236 -7.149 -9.238 1.00 89.94 69 PHE A O 1
ATOM 550 N N . ALA A 1 70 ? 7.765 -8.930 -7.973 1.00 88.62 70 ALA A N 1
ATOM 551 C CA . ALA A 1 70 ? 7.363 -9.931 -8.962 1.00 88.62 70 ALA A CA 1
ATOM 552 C C . ALA A 1 70 ? 5.911 -9.722 -9.435 1.00 88.62 70 ALA A C 1
ATOM 554 O O . ALA A 1 70 ? 5.656 -9.621 -10.633 1.00 88.62 70 ALA A O 1
ATOM 555 N N . ARG A 1 71 ? 4.966 -9.521 -8.503 1.00 87.06 71 ARG A N 1
ATOM 556 C CA . ARG A 1 71 ? 3.563 -9.226 -8.853 1.00 87.06 71 ARG A CA 1
ATOM 557 C C . ARG A 1 71 ? 3.400 -7.905 -9.608 1.00 87.06 71 ARG A C 1
ATOM 559 O O . ARG A 1 71 ? 2.538 -7.810 -10.483 1.00 87.06 71 ARG A O 1
ATOM 566 N N . ILE A 1 72 ? 4.182 -6.878 -9.266 1.00 84.12 72 ILE A N 1
ATOM 567 C CA . ILE A 1 72 ? 4.184 -5.597 -9.989 1.00 84.12 72 ILE A CA 1
ATOM 568 C C . ILE A 1 72 ? 4.758 -5.765 -11.395 1.00 84.12 72 ILE A C 1
ATOM 570 O O . ILE A 1 72 ? 4.186 -5.212 -12.324 1.00 84.12 72 ILE A O 1
ATOM 574 N N . ALA A 1 73 ? 5.814 -6.549 -11.588 1.00 82.19 73 ALA A N 1
ATOM 575 C CA . ALA A 1 73 ? 6.353 -6.834 -12.913 1.00 82.19 73 ALA A CA 1
ATOM 576 C C . ALA A 1 73 ? 5.336 -7.601 -13.779 1.00 82.19 73 ALA A C 1
ATOM 578 O O . ALA A 1 73 ? 5.078 -7.206 -14.916 1.00 82.19 73 ALA A O 1
ATOM 579 N N . GLU A 1 74 ? 4.681 -8.620 -13.212 1.00 82.06 74 GLU A N 1
ATOM 580 C CA . GLU A 1 74 ? 3.634 -9.412 -13.878 1.00 82.06 74 GLU A CA 1
ATOM 581 C C . GLU A 1 74 ? 2.399 -8.574 -14.251 1.00 82.06 74 GLU A C 1
ATOM 583 O O . GLU A 1 74 ? 1.864 -8.693 -15.352 1.00 82.06 74 GLU A O 1
ATOM 588 N N . THR A 1 75 ? 1.939 -7.702 -13.347 1.00 71.69 75 THR A N 1
ATOM 589 C CA . THR A 1 75 ? 0.714 -6.900 -13.543 1.00 71.69 75 THR A CA 1
ATOM 590 C C . THR A 1 75 ? 0.980 -5.600 -14.309 1.00 71.69 75 THR A C 1
ATOM 592 O O . THR A 1 75 ? 0.138 -5.116 -15.069 1.00 71.69 75 THR A O 1
ATOM 595 N N . GLY A 1 76 ? 2.137 -4.997 -14.057 1.00 62.88 76 GLY A N 1
ATOM 596 C CA . GLY A 1 76 ? 2.514 -3.647 -14.448 1.00 62.88 76 GLY A CA 1
ATOM 597 C C . GLY A 1 76 ? 3.298 -3.586 -15.750 1.00 62.88 76 GLY A C 1
ATOM 598 O O . GLY A 1 76 ? 3.055 -2.667 -16.521 1.00 62.88 76 GLY A O 1
ATOM 599 N N . GLY A 1 77 ? 4.140 -4.574 -16.074 1.00 64.81 77 GLY A N 1
ATOM 600 C CA . GLY A 1 77 ? 4.991 -4.526 -17.270 1.00 64.81 77 GLY A CA 1
ATOM 601 C C . GLY A 1 77 ? 4.209 -4.248 -18.558 1.00 64.81 77 GLY A C 1
ATOM 602 O O . GLY A 1 77 ? 4.506 -3.296 -19.269 1.00 64.81 77 GLY A O 1
ATOM 603 N N . ALA A 1 78 ? 3.135 -4.997 -18.821 1.00 58.81 78 ALA A N 1
ATOM 604 C CA . ALA A 1 78 ? 2.317 -4.802 -20.022 1.00 58.81 78 ALA A CA 1
ATOM 605 C C . ALA A 1 78 ? 1.332 -3.620 -19.927 1.00 58.81 78 ALA A C 1
ATOM 607 O O . ALA A 1 78 ? 0.989 -3.009 -20.939 1.00 58.81 78 ALA A O 1
ATOM 608 N N . ARG A 1 79 ? 0.837 -3.300 -18.724 1.00 61.84 79 ARG A N 1
ATOM 609 C CA . ARG A 1 79 ? -0.261 -2.337 -18.527 1.00 61.84 79 ARG A CA 1
ATOM 610 C C . ARG A 1 79 ? 0.240 -0.912 -18.294 1.00 61.84 79 ARG A C 1
ATOM 612 O O . ARG A 1 79 ? -0.323 0.018 -18.857 1.00 61.84 79 ARG A O 1
ATOM 619 N N . ILE A 1 80 ? 1.317 -0.760 -17.526 1.00 61.62 80 ILE A N 1
ATOM 620 C CA . ILE A 1 80 ? 2.014 0.511 -17.302 1.00 61.62 80 ILE A CA 1
ATOM 621 C C . ILE A 1 80 ? 2.7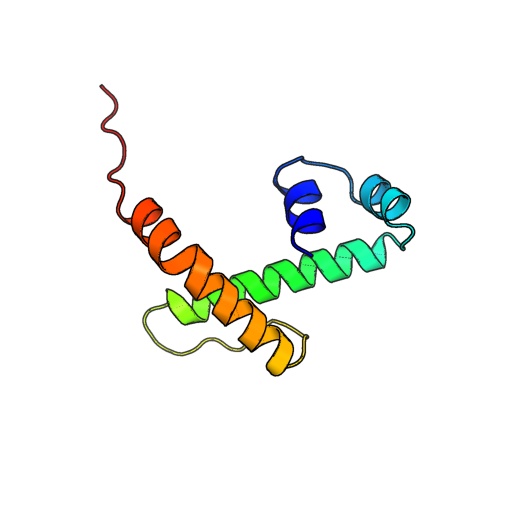74 0.906 -18.570 1.00 61.62 80 ILE A C 1
ATOM 623 O O . ILE A 1 80 ? 2.646 2.049 -18.988 1.00 61.62 80 ILE A O 1
ATOM 627 N N . ALA A 1 81 ? 3.452 -0.025 -19.261 1.00 58.91 81 ALA A N 1
ATOM 628 C CA . ALA A 1 81 ? 4.052 0.283 -20.565 1.00 58.91 81 ALA A CA 1
ATOM 629 C C . ALA A 1 81 ? 3.000 0.742 -21.587 1.00 58.91 81 ALA A C 1
ATOM 631 O O . ALA A 1 81 ? 3.234 1.704 -22.304 1.00 58.91 81 ALA A O 1
ATOM 632 N N . ARG A 1 82 ? 1.810 0.121 -21.620 1.00 57.25 82 ARG A N 1
ATOM 633 C CA . ARG A 1 82 ? 0.706 0.558 -22.493 1.00 57.25 82 ARG A CA 1
ATOM 634 C C . ARG A 1 82 ? 0.117 1.915 -22.087 1.00 57.25 82 ARG A C 1
ATOM 636 O O . ARG A 1 82 ? -0.267 2.671 -22.968 1.00 57.25 82 ARG A O 1
ATOM 643 N N . ALA A 1 83 ? 0.042 2.221 -20.792 1.00 59.78 83 ALA A N 1
ATOM 644 C CA . ALA A 1 83 ? -0.432 3.515 -20.300 1.00 59.78 83 ALA A CA 1
ATOM 645 C C . ALA A 1 83 ? 0.571 4.650 -20.573 1.00 59.78 83 ALA A C 1
ATOM 647 O O . ALA A 1 83 ? 0.156 5.744 -20.923 1.00 59.78 83 ALA A O 1
ATOM 648 N N . LEU A 1 84 ? 1.875 4.376 -20.462 1.00 56.50 84 LEU A N 1
ATOM 649 C CA . LEU A 1 84 ? 2.947 5.329 -20.773 1.00 56.50 84 LEU A CA 1
ATOM 650 C C . LEU A 1 84 ? 3.206 5.471 -22.284 1.00 56.50 84 LEU A C 1
ATOM 652 O O . LEU A 1 84 ? 3.692 6.507 -22.719 1.00 56.50 84 LEU A O 1
ATOM 656 N N . ALA A 1 85 ? 2.894 4.447 -23.086 1.00 56.06 85 ALA A N 1
ATOM 657 C CA . ALA A 1 85 ? 3.013 4.476 -24.547 1.00 56.06 85 ALA A CA 1
ATOM 658 C C . ALA A 1 85 ? 1.753 4.995 -25.263 1.00 56.06 85 ALA A C 1
ATOM 660 O O . ALA A 1 85 ? 1.759 5.114 -26.489 1.00 56.06 85 ALA A O 1
ATOM 661 N N . ALA A 1 86 ? 0.663 5.263 -24.537 1.00 46.41 86 ALA A N 1
ATOM 662 C CA . ALA A 1 86 ? -0.520 5.876 -25.123 1.00 46.41 86 ALA A CA 1
ATOM 663 C C . ALA A 1 86 ? -0.205 7.350 -25.446 1.00 46.41 86 ALA A C 1
ATOM 665 O O . ALA A 1 86 ? 0.162 8.089 -24.533 1.00 46.41 86 ALA A O 1
ATOM 666 N N . PRO A 1 87 ? -0.318 7.796 -26.711 1.00 46.16 87 PRO A N 1
ATOM 667 C CA . PRO A 1 87 ? -0.165 9.210 -27.025 1.00 46.16 87 PRO A CA 1
ATOM 668 C C . PRO A 1 87 ? -1.292 10.018 -26.366 1.00 46.16 87 PRO A C 1
ATOM 670 O O . PRO A 1 87 ? -2.439 9.563 -26.326 1.00 46.16 87 PRO A O 1
ATOM 673 N N . GLU A 1 88 ? -0.957 11.212 -25.865 1.00 51.06 88 GLU A N 1
ATOM 674 C CA . GLU A 1 88 ? -1.921 12.221 -25.404 1.00 51.06 88 GLU A CA 1
ATOM 675 C C . GLU A 1 88 ? -3.043 12.374 -26.451 1.00 51.06 88 GLU A C 1
ATOM 677 O O . GLU A 1 88 ? -2.739 12.530 -27.642 1.00 51.06 88 GLU A O 1
ATOM 682 N N . PRO A 1 89 ? -4.334 12.315 -26.068 1.00 52.09 89 PRO A N 1
ATOM 683 C CA . PRO A 1 89 ? -5.406 12.561 -27.016 1.00 52.09 89 PRO A CA 1
ATOM 684 C C . PRO A 1 89 ? -5.271 13.997 -27.521 1.00 52.09 89 PRO A C 1
ATOM 686 O O . PRO A 1 89 ? -5.368 14.950 -26.750 1.00 52.09 89 PRO A O 1
ATOM 689 N N . VAL A 1 90 ? -5.039 14.152 -28.826 1.00 56.44 90 VAL A N 1
ATOM 690 C CA . VAL A 1 90 ? -5.094 15.457 -29.487 1.00 56.44 90 VAL A CA 1
ATOM 691 C C . VAL A 1 90 ? -6.515 15.983 -29.305 1.00 56.44 90 VAL A C 1
ATOM 693 O O . VAL A 1 90 ? -7.455 15.483 -29.923 1.00 56.44 90 VAL A O 1
ATOM 696 N N . ALA A 1 91 ? -6.670 16.952 -28.402 1.00 53.66 91 ALA A N 1
ATOM 697 C CA . ALA A 1 91 ? -7.911 17.688 -28.229 1.00 53.66 91 ALA A CA 1
ATOM 698 C C . ALA A 1 91 ? -8.288 18.313 -29.582 1.00 53.66 91 ALA A C 1
ATOM 700 O O . ALA A 1 91 ? -7.489 19.044 -30.171 1.00 53.66 91 ALA A O 1
ATOM 701 N N . THR A 1 92 ? -9.462 17.933 -30.090 1.00 56.38 92 THR A N 1
ATOM 702 C CA . THR A 1 92 ? -10.066 18.448 -31.329 1.00 56.38 92 THR A CA 1
ATOM 703 C C . THR A 1 92 ? -10.874 19.699 -31.033 1.00 56.38 92 THR A C 1
ATOM 705 O O . THR A 1 92 ? -11.573 19.695 -29.993 1.00 56.38 92 THR A O 1
#

Nearest PDB structures (foldseek):
  1s7o-assembly1_C  TM=6.834E-01  e=1.367E+00  Streptococcus pyogenes serotype M3
  5ckt-assembly2_B  TM=5.052E-01  e=7.597E-01  Escherichia coli
  8qa9-assembly1_D  TM=3.909E-01  e=8.057E-01  Escherichia coli

Foldseek 3Di:
DVVLLCCCPPVVHDLVVVCVVVVHDSVVSVVVNVLVVLLVVQLCQVPPDDDDRDDRPHPDDPVVSVVSSVVCCVVPVVPVCCVVPDDDPPDD

Radius of gyration: 16.04 Å; Cα contacts (8 Å, |Δi|>4): 58; chains: 1; bounding box: 36×30×46 Å

Solvent-accessible surface area (backbone atoms only — not comparable to full-atom values): 5498 Å² total; per-residue (Å²): 85,70,66,57,44,42,37,45,76,70,67,65,42,60,60,62,62,55,11,62,76,68,74,49,52,56,65,55,51,50,50,40,37,53,46,46,51,28,46,51,49,44,42,46,51,72,75,69,55,87,76,84,87,75,82,78,70,47,84,69,56,69,69,62,50,53,57,48,42,53,52,44,50,72,63,34,54,70,52,50,49,51,62,73,65,51,75,80,79,80,84,127

pLDDT: mean 85.61, std 15.38, range [46.16, 98.5]